Protein AF-A0A8I2YRA8-F1 (afdb_monomer_lite)

Secondary structure (DSSP, 8-state):
----HHHHHHHHHHHHHHT-S-HHHHHHHHH-HHHHHHHHHHHHHHHHHHHHHHHHHHHTT-S---HHHHHHSHHHHHHHHHHGGG-TTHHHHHHHHTT-TTT-TT-----TT--HHHHHHHHHHHHHHHHHHTT----------------------------------------

Foldseek 3Di:
DDQDPLNVLLVVLCVDQCPDPDPVSVVVCVVPVVVSSVVSVVVVVVVLVVLQVVVVQLVVVVPLQDVVNLCVDPVSVVSCVVCCVVPVCNVVVCVVPVQPCVRHVSDDPDDPPDPVVVVVVVVVVVVVVVVVVVPPPDDDDDDDDDDDDDDDDDDDDDDDDDDDDDDDDDDDDDD

Radius of gyration: 28.39 Å; chains: 1; bounding box: 48×70×78 Å

Organism: NCBI:txid495285

Sequence (175 aa):
MSASKDSYYQQITQHVFTNDRDPVVRQAYSVDHLSFVKTIEGRFAKLKTKYNTFNKELGYSGAGITIEQMLEDPNKRNLLEQLKPTFPWWEDLHGWWKDNPAFNQTFSTADPSQDHAAEAQELFAKSKLSMALENDDWVDGGGEEEEGEGEAGGGGRWSAAGGRISTTALTKGCS

pLDDT: mean 70.25, std 21.6, range [29.38, 96.5]

Structure (mmCIF, N/CA/C/O backbone):
data_AF-A0A8I2YRA8-F1
#
_entry.id   AF-A0A8I2YRA8-F1
#
loop_
_atom_site.group_PDB
_atom_site.id
_atom_site.type_symbol
_atom_site.label_atom_id
_atom_site.label_alt_id
_atom_site.label_comp_id
_atom_site.label_asym_id
_atom_site.label_entity_id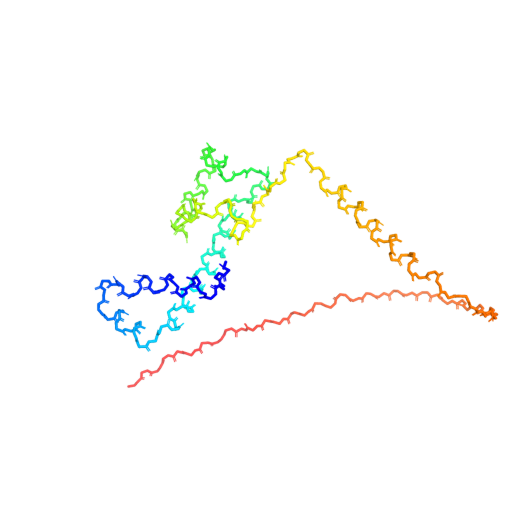
_atom_site.label_seq_id
_atom_site.pdbx_PDB_ins_code
_atom_site.Cartn_x
_atom_site.Cartn_y
_atom_site.Cartn_z
_atom_site.occupancy
_atom_site.B_iso_or_equiv
_atom_site.auth_seq_id
_atom_site.auth_comp_id
_atom_site.auth_asym_id
_atom_site.auth_atom_id
_atom_site.pdbx_PDB_model_num
ATOM 1 N N . MET A 1 1 ? 22.140 -3.978 8.995 1.00 39.00 1 MET A N 1
ATOM 2 C CA . MET A 1 1 ? 22.183 -3.301 7.682 1.00 39.00 1 MET A CA 1
ATOM 3 C C . MET A 1 1 ? 20.759 -2.901 7.336 1.00 39.00 1 MET A C 1
ATOM 5 O O . MET A 1 1 ? 19.958 -3.781 7.052 1.00 39.00 1 MET A O 1
ATOM 9 N N . SER A 1 2 ? 20.394 -1.626 7.471 1.00 46.16 2 SER A N 1
ATOM 10 C CA . SER A 1 2 ? 19.077 -1.155 7.035 1.00 46.16 2 SER A CA 1
ATOM 11 C C . SER A 1 2 ? 19.091 -1.051 5.513 1.00 46.16 2 SER A C 1
ATOM 13 O O . SER A 1 2 ? 19.794 -0.222 4.940 1.00 46.16 2 SER A O 1
ATOM 15 N N . ALA A 1 3 ? 18.344 -1.921 4.838 1.00 52.53 3 ALA A N 1
ATOM 16 C CA . ALA A 1 3 ? 18.003 -1.675 3.448 1.00 52.53 3 ALA A CA 1
ATOM 17 C C . ALA A 1 3 ? 17.210 -0.359 3.413 1.00 52.53 3 ALA A C 1
ATOM 19 O O . ALA A 1 3 ? 16.188 -0.236 4.090 1.00 52.53 3 ALA A O 1
ATOM 20 N N . SER A 1 4 ? 17.704 0.644 2.681 1.00 65.19 4 SER A N 1
ATOM 21 C CA . SER A 1 4 ? 16.920 1.848 2.379 1.00 65.19 4 SER A CA 1
ATOM 22 C C . SER A 1 4 ? 15.559 1.424 1.810 1.00 65.19 4 SER A C 1
ATOM 24 O O . SER A 1 4 ? 15.464 0.402 1.133 1.00 65.19 4 SER A O 1
ATOM 26 N N . LYS A 1 5 ? 14.494 2.190 2.052 1.00 59.53 5 LYS A N 1
ATOM 27 C CA . LYS A 1 5 ? 13.156 1.908 1.502 1.00 59.53 5 LYS A CA 1
ATOM 28 C C . LYS A 1 5 ? 13.185 1.731 -0.028 1.00 59.53 5 LYS A C 1
ATOM 30 O O . LYS A 1 5 ? 12.492 0.866 -0.561 1.00 59.53 5 LYS A O 1
ATOM 35 N N . ASP A 1 6 ? 14.075 2.460 -0.699 1.00 63.34 6 ASP A N 1
ATOM 36 C CA . ASP A 1 6 ? 14.327 2.349 -2.140 1.00 63.34 6 ASP A CA 1
ATOM 37 C C . ASP A 1 6 ? 14.893 0.976 -2.529 1.00 63.34 6 ASP A C 1
ATOM 39 O O . ASP A 1 6 ? 14.578 0.435 -3.587 1.00 63.34 6 ASP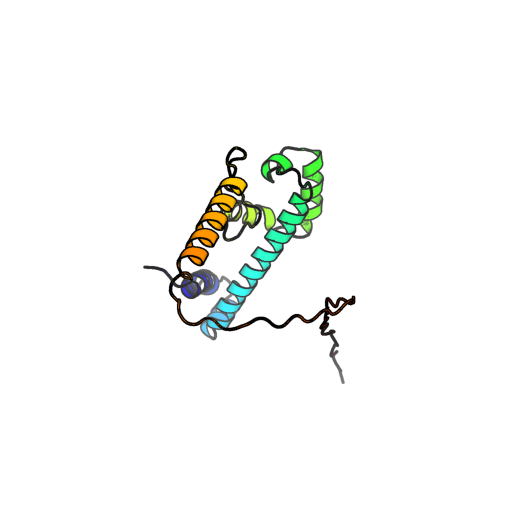 A O 1
ATOM 43 N N . SER A 1 7 ? 15.666 0.358 -1.635 1.00 79.12 7 SER A N 1
ATOM 44 C CA . SER A 1 7 ? 16.253 -0.966 -1.832 1.00 79.12 7 SER A CA 1
ATOM 45 C C . SER A 1 7 ? 15.202 -2.083 -1.823 1.00 79.12 7 SER A C 1
ATOM 47 O O . SER A 1 7 ? 15.366 -3.068 -2.540 1.00 79.12 7 SER A O 1
ATOM 49 N N . TYR A 1 8 ? 14.102 -1.954 -1.070 1.00 87.81 8 TYR A N 1
ATOM 50 C CA . TYR A 1 8 ? 13.057 -2.990 -1.024 1.00 87.81 8 TYR A CA 1
ATOM 51 C C . TYR A 1 8 ? 12.234 -3.044 -2.315 1.00 87.81 8 TYR A C 1
ATOM 53 O O . TYR A 1 8 ? 12.038 -4.118 -2.888 1.00 87.81 8 TYR A O 1
ATOM 61 N N . TYR A 1 9 ? 11.786 -1.888 -2.813 1.00 90.50 9 TYR A N 1
ATOM 62 C CA . TYR A 1 9 ? 11.034 -1.846 -4.067 1.00 90.50 9 TYR A CA 1
ATOM 63 C C . TYR A 1 9 ? 11.890 -2.274 -5.254 1.00 90.50 9 TYR A C 1
ATOM 65 O O . TYR A 1 9 ? 11.384 -2.964 -6.136 1.00 90.50 9 TYR A O 1
ATOM 73 N N . GLN A 1 10 ? 13.183 -1.946 -5.252 1.00 91.69 10 GLN A N 1
ATOM 74 C CA . GLN A 1 10 ? 14.132 -2.466 -6.236 1.00 91.69 10 GLN A CA 1
ATOM 75 C C . GLN A 1 10 ? 14.202 -3.996 -6.210 1.00 91.69 10 GLN A C 1
ATOM 77 O O . GLN A 1 10 ? 14.057 -4.618 -7.259 1.00 91.69 10 GLN A O 1
ATOM 82 N N . GLN A 1 11 ? 14.335 -4.610 -5.030 1.00 91.62 11 GLN A N 1
ATOM 83 C CA . GLN A 1 11 ? 14.407 -6.069 -4.894 1.00 91.62 11 GLN A CA 1
ATOM 84 C C . GLN A 1 11 ? 13.135 -6.773 -5.382 1.00 91.62 11 GLN A C 1
ATOM 86 O O . GLN A 1 11 ? 13.226 -7.735 -6.144 1.00 91.62 11 GLN A O 1
ATOM 91 N N . ILE A 1 12 ? 11.948 -6.282 -5.002 1.00 90.44 12 ILE A N 1
ATOM 92 C CA . ILE A 1 12 ? 10.681 -6.842 -5.504 1.00 90.44 12 ILE A CA 1
ATOM 93 C C . ILE A 1 12 ? 10.597 -6.693 -7.015 1.00 90.44 12 ILE A C 1
ATOM 95 O O . ILE A 1 12 ? 10.282 -7.655 -7.709 1.00 90.44 12 ILE A O 1
ATOM 99 N N . THR A 1 13 ? 10.868 -5.491 -7.521 1.00 93.75 13 THR A N 1
ATOM 100 C CA . THR A 1 13 ? 10.774 -5.194 -8.952 1.00 93.75 13 THR A CA 1
ATOM 101 C C . THR A 1 13 ? 11.698 -6.121 -9.737 1.00 93.75 13 THR A C 1
ATOM 103 O O . THR A 1 13 ? 11.265 -6.774 -10.682 1.00 93.75 13 THR A O 1
ATOM 106 N N . GLN A 1 14 ? 12.939 -6.281 -9.280 1.00 93.75 14 GLN A N 1
ATOM 107 C CA . GLN A 1 14 ? 13.882 -7.220 -9.866 1.00 93.75 14 GLN A CA 1
ATOM 108 C C . GLN A 1 14 ? 13.357 -8.652 -9.836 1.00 93.75 14 GLN A C 1
ATOM 110 O O . GLN A 1 14 ? 13.386 -9.322 -10.866 1.00 93.75 14 GLN A O 1
ATOM 115 N N . HIS A 1 15 ? 12.859 -9.124 -8.695 1.00 92.38 15 HIS A N 1
ATOM 116 C CA . HIS A 1 15 ? 12.372 -10.493 -8.573 1.00 92.38 15 HIS A CA 1
ATOM 117 C C . HIS A 1 15 ? 11.190 -10.779 -9.513 1.00 92.38 15 HIS A C 1
ATOM 119 O O . HIS A 1 15 ? 11.175 -11.817 -10.176 1.00 92.38 15 HIS A O 1
ATOM 125 N N . VAL A 1 16 ? 10.243 -9.840 -9.603 1.00 91.94 16 VAL A N 1
ATOM 126 C CA . VAL A 1 16 ? 9.027 -9.961 -10.419 1.00 91.94 16 VAL A CA 1
ATOM 127 C C . VAL A 1 16 ? 9.355 -9.913 -11.910 1.00 91.94 16 VAL A C 1
ATOM 129 O O . VAL A 1 16 ? 8.952 -10.806 -12.649 1.00 91.94 16 VAL A O 1
ATOM 132 N N . PHE A 1 17 ? 10.101 -8.901 -12.360 1.00 94.88 17 PHE A N 1
ATOM 133 C CA . PHE A 1 17 ? 10.233 -8.619 -13.792 1.00 94.88 17 PHE A CA 1
ATOM 134 C C . PHE A 1 17 ? 11.431 -9.296 -14.463 1.00 94.88 17 PHE A C 1
ATOM 136 O O . PHE A 1 17 ? 11.405 -9.499 -15.673 1.00 94.88 17 PHE A O 1
ATOM 143 N N . THR A 1 18 ? 12.456 -9.719 -13.712 1.00 93.06 18 THR A N 1
ATOM 144 C CA . THR A 1 18 ? 13.579 -10.488 -14.294 1.00 93.06 18 THR A CA 1
ATOM 145 C C . THR A 1 18 ? 13.122 -11.866 -14.771 1.00 93.06 18 THR A C 1
ATOM 147 O O . THR A 1 18 ? 13.599 -12.364 -15.788 1.00 93.06 18 THR A O 1
ATOM 150 N N . ASN A 1 19 ? 12.173 -12.470 -14.053 1.00 89.50 19 ASN A N 1
ATOM 151 C CA . ASN A 1 19 ? 11.671 -13.818 -14.319 1.00 89.50 19 ASN A CA 1
ATOM 152 C C . ASN A 1 19 ? 10.238 -13.812 -14.868 1.00 89.50 19 ASN A C 1
ATOM 154 O O . ASN A 1 19 ? 9.551 -14.832 -14.792 1.00 89.50 19 ASN A O 1
ATOM 158 N N . ASP A 1 20 ? 9.771 -12.673 -15.395 1.00 94.50 20 ASP A N 1
ATOM 159 C CA . ASP A 1 20 ? 8.429 -12.584 -15.968 1.00 94.50 20 ASP A CA 1
ATOM 160 C C . ASP A 1 20 ? 8.276 -13.609 -17.099 1.00 94.50 20 ASP A C 1
ATOM 162 O O . ASP A 1 20 ? 9.235 -13.918 -17.807 1.00 94.50 20 ASP A O 1
ATOM 166 N N . ARG A 1 21 ? 7.080 -14.166 -17.279 1.00 95.31 21 ARG A N 1
ATOM 167 C CA . ARG A 1 21 ? 6.819 -15.141 -18.345 1.00 95.31 21 ARG A CA 1
ATOM 168 C C . ARG A 1 21 ? 6.824 -14.470 -19.716 1.00 95.31 21 ARG A C 1
ATOM 170 O O . ARG A 1 21 ? 7.276 -15.085 -20.684 1.00 95.31 21 ARG A O 1
ATOM 177 N N . ASP A 1 22 ? 6.386 -13.217 -19.792 1.00 96.12 22 ASP A N 1
ATOM 178 C CA . ASP A 1 22 ? 6.324 -12.454 -21.031 1.00 96.12 22 ASP A CA 1
ATOM 179 C C . ASP A 1 22 ? 7.716 -11.900 -21.412 1.00 96.12 22 ASP A C 1
ATOM 181 O O . ASP A 1 22 ? 8.273 -11.058 -20.696 1.00 96.12 22 ASP A O 1
ATOM 185 N N . PRO A 1 23 ? 8.312 -12.340 -22.541 1.00 94.50 23 PRO A N 1
ATOM 186 C CA . PRO A 1 23 ? 9.600 -11.823 -22.998 1.00 94.50 23 PRO A CA 1
ATOM 187 C C . PRO A 1 23 ? 9.588 -10.316 -23.273 1.00 94.50 23 PRO A C 1
ATOM 189 O O . PRO A 1 23 ? 10.622 -9.673 -23.101 1.00 94.50 23 PRO A O 1
ATOM 192 N N . VAL A 1 24 ? 8.447 -9.742 -23.664 1.00 96.50 24 VAL A N 1
ATOM 193 C CA . VAL A 1 24 ? 8.324 -8.305 -23.941 1.00 96.50 24 VAL A CA 1
ATOM 194 C C . VAL A 1 24 ? 8.461 -7.504 -22.650 1.00 96.50 24 VAL A C 1
ATOM 196 O O . VAL A 1 24 ? 9.182 -6.508 -22.620 1.00 96.50 24 VAL A O 1
ATOM 199 N N . VAL A 1 25 ? 7.839 -7.969 -21.564 1.00 94.12 25 VAL A N 1
ATOM 200 C CA . VAL A 1 25 ? 7.935 -7.335 -20.242 1.00 94.12 25 VAL A CA 1
ATOM 201 C C . VAL A 1 25 ? 9.359 -7.430 -19.698 1.00 94.12 25 VAL A C 1
ATOM 203 O O . VAL A 1 25 ? 9.896 -6.423 -19.237 1.00 94.12 25 VAL A O 1
ATOM 206 N N . ARG A 1 26 ? 10.012 -8.596 -19.820 1.00 95.50 26 ARG A N 1
ATOM 207 C CA . ARG A 1 26 ? 11.425 -8.753 -19.427 1.00 95.50 26 ARG A CA 1
ATOM 208 C C . ARG A 1 26 ? 12.339 -7.799 -20.197 1.00 95.50 26 ARG A C 1
ATOM 210 O O . ARG A 1 26 ? 13.203 -7.155 -19.604 1.00 95.50 26 ARG A O 1
ATOM 217 N N . GLN A 1 27 ? 12.133 -7.685 -21.511 1.00 95.38 27 GLN A N 1
ATOM 218 C CA . GLN A 1 27 ? 12.909 -6.775 -22.350 1.00 95.38 27 GLN A CA 1
ATOM 219 C C . GLN A 1 27 ? 12.673 -5.316 -21.946 1.00 95.38 27 GLN A C 1
ATOM 221 O O . GLN A 1 27 ? 13.641 -4.579 -21.768 1.00 95.38 27 GLN A O 1
ATOM 226 N N . ALA A 1 28 ? 11.420 -4.901 -21.750 1.00 94.81 28 ALA A N 1
ATOM 227 C CA . ALA A 1 28 ? 11.087 -3.547 -21.312 1.00 94.81 28 ALA A CA 1
ATOM 228 C C . ALA A 1 28 ? 11.721 -3.211 -19.952 1.00 94.81 28 ALA A C 1
ATOM 230 O O . ALA A 1 28 ? 12.315 -2.143 -19.802 1.00 94.81 28 ALA A O 1
ATOM 231 N N . TYR A 1 29 ? 11.676 -4.149 -19.001 1.00 95.62 29 TYR A N 1
ATOM 232 C CA . TYR A 1 29 ? 12.339 -4.004 -17.708 1.00 95.62 29 TYR A CA 1
ATOM 233 C C . TYR A 1 29 ? 13.856 -3.835 -17.860 1.00 95.62 29 TYR A C 1
ATOM 235 O O . TYR A 1 29 ? 14.425 -2.933 -17.254 1.00 95.62 29 TYR A O 1
ATOM 243 N N . SER A 1 30 ? 14.505 -4.626 -18.727 1.00 92.62 30 SER A N 1
ATOM 244 C CA . SER A 1 30 ? 15.952 -4.517 -18.976 1.00 92.62 30 SER A CA 1
ATOM 245 C C . SER A 1 30 ? 16.380 -3.160 -19.558 1.00 92.62 30 SER A C 1
ATOM 247 O O . SER A 1 30 ? 17.509 -2.723 -19.343 1.00 92.62 30 SER A O 1
ATOM 249 N N . VAL A 1 31 ? 15.481 -2.477 -20.275 1.00 95.06 31 VAL A N 1
ATOM 250 C CA . VAL A 1 31 ? 15.743 -1.162 -20.878 1.00 95.06 31 VAL A CA 1
ATOM 251 C C . VAL A 1 31 ? 15.580 -0.043 -19.851 1.00 95.06 31 VAL A C 1
ATOM 253 O O . VAL A 1 31 ? 16.417 0.854 -19.792 1.00 95.06 31 VAL A O 1
ATOM 256 N N . ASP A 1 32 ? 14.537 -0.094 -19.021 1.00 92.94 32 ASP A N 1
ATOM 257 C CA . ASP A 1 32 ? 14.281 0.920 -17.997 1.00 92.94 32 ASP A CA 1
ATOM 258 C C . ASP A 1 32 ? 13.759 0.289 -16.705 1.00 92.94 32 ASP A C 1
ATOM 260 O O . ASP A 1 32 ? 12.565 0.080 -16.511 1.00 92.94 32 ASP A O 1
ATOM 264 N N . HIS A 1 33 ? 14.674 0.025 -15.776 1.00 91.56 33 HIS A N 1
ATOM 265 C CA . HIS A 1 33 ? 14.338 -0.615 -14.508 1.00 91.56 33 HIS A CA 1
ATOM 266 C C . HIS A 1 33 ? 13.635 0.363 -13.551 1.00 91.56 33 HIS A C 1
ATOM 268 O O . HIS A 1 33 ? 12.803 -0.034 -12.732 1.00 91.56 33 HIS A O 1
ATOM 274 N N . LEU A 1 34 ? 13.970 1.656 -13.626 1.00 91.88 34 LEU A N 1
ATOM 275 C CA . LEU A 1 34 ? 13.547 2.648 -12.636 1.00 91.88 34 LEU A CA 1
ATOM 276 C C . LEU A 1 34 ? 12.070 3.020 -12.784 1.00 91.88 34 LEU A C 1
ATOM 278 O O . LEU A 1 34 ? 11.408 3.269 -11.772 1.00 91.88 34 LEU A O 1
ATOM 282 N N . SER A 1 35 ? 11.523 3.037 -14.003 1.00 92.81 35 SER A N 1
ATOM 283 C CA . SER A 1 35 ? 10.081 3.250 -14.194 1.00 92.81 35 SER A CA 1
ATOM 284 C C . SER A 1 35 ? 9.241 2.129 -13.585 1.00 92.81 35 SER A C 1
ATOM 286 O O . SER A 1 35 ? 8.186 2.404 -13.005 1.00 92.81 35 SER A O 1
ATOM 288 N N . PHE A 1 36 ? 9.723 0.886 -13.622 1.00 93.94 36 PHE A N 1
ATOM 289 C CA . PHE A 1 36 ? 9.056 -0.245 -12.982 1.00 93.94 36 PHE A CA 1
ATOM 290 C C . PHE A 1 36 ? 9.094 -0.127 -11.456 1.00 93.94 36 PHE A C 1
ATOM 292 O O . PHE A 1 36 ? 8.053 -0.291 -10.819 1.00 93.94 36 PHE A O 1
ATOM 299 N N . VAL A 1 37 ? 10.235 0.262 -10.869 1.00 93.00 37 VAL A N 1
ATOM 300 C CA . VAL A 1 37 ? 10.341 0.510 -9.416 1.00 93.00 37 VAL A CA 1
ATOM 301 C C . VAL A 1 37 ? 9.330 1.569 -8.970 1.00 93.00 37 VAL A C 1
ATOM 303 O O . VAL A 1 37 ? 8.544 1.326 -8.053 1.00 93.00 37 VAL A O 1
ATOM 306 N N . LYS A 1 38 ? 9.274 2.710 -9.670 1.00 92.88 38 LYS A N 1
ATOM 307 C CA . LYS A 1 38 ? 8.305 3.787 -9.391 1.00 92.88 38 LYS A CA 1
ATOM 308 C C . LYS A 1 38 ? 6.857 3.323 -9.553 1.00 92.88 38 LYS A C 1
ATOM 310 O O . LYS A 1 38 ? 5.982 3.710 -8.779 1.00 92.88 38 LYS A O 1
ATOM 315 N N . THR A 1 39 ? 6.592 2.482 -10.551 1.00 93.06 39 THR A N 1
ATOM 316 C CA . THR A 1 39 ? 5.258 1.922 -10.798 1.00 93.06 39 THR A CA 1
ATOM 317 C C . THR A 1 39 ? 4.823 1.003 -9.657 1.00 93.06 39 THR A C 1
ATOM 319 O O . THR A 1 39 ? 3.688 1.111 -9.184 1.00 93.06 39 THR A O 1
ATOM 322 N N . ILE A 1 40 ? 5.717 0.135 -9.175 1.00 92.19 40 ILE A N 1
ATOM 323 C CA . ILE A 1 40 ? 5.463 -0.743 -8.028 1.00 92.19 40 ILE A CA 1
ATOM 324 C C . ILE A 1 40 ? 5.223 0.080 -6.765 1.00 92.19 40 ILE A C 1
ATOM 326 O O . ILE A 1 40 ? 4.214 -0.136 -6.095 1.00 92.19 40 ILE A O 1
ATOM 330 N N . GLU A 1 41 ? 6.073 1.064 -6.475 1.00 92.31 41 GLU A N 1
ATOM 331 C CA . GLU A 1 41 ? 5.895 1.950 -5.323 1.00 92.31 41 GLU A CA 1
ATOM 332 C C . GLU A 1 41 ? 4.529 2.656 -5.360 1.00 92.31 41 GLU A C 1
ATOM 334 O O . GLU A 1 41 ? 3.754 2.592 -4.400 1.00 92.31 41 GLU A O 1
ATOM 339 N N . GLY A 1 42 ? 4.179 3.261 -6.500 1.00 93.12 42 GLY A N 1
ATOM 340 C CA . GLY A 1 42 ? 2.888 3.918 -6.687 1.00 93.12 42 GLY A CA 1
ATOM 341 C C . GLY A 1 42 ? 1.703 2.956 -6.549 1.00 93.12 42 GLY A C 1
ATOM 342 O O . GLY A 1 42 ? 0.654 3.330 -6.017 1.00 93.12 42 GLY A O 1
ATOM 343 N N . ARG A 1 43 ? 1.853 1.699 -6.983 1.00 92.88 43 ARG A N 1
ATOM 344 C CA . ARG A 1 43 ? 0.832 0.659 -6.803 1.00 92.88 43 ARG A CA 1
ATOM 345 C C . ARG A 1 43 ? 0.665 0.287 -5.331 1.00 92.88 43 ARG A C 1
ATOM 347 O O . ARG A 1 43 ? -0.473 0.227 -4.872 1.00 92.88 43 ARG A O 1
ATOM 354 N N . PHE A 1 44 ? 1.754 0.096 -4.587 1.00 91.69 44 PHE A N 1
ATOM 355 C CA . PHE A 1 44 ? 1.706 -0.178 -3.147 1.00 91.69 44 PHE A CA 1
ATOM 356 C C . PHE A 1 44 ? 1.035 0.958 -2.372 1.00 91.69 44 PHE A C 1
ATOM 358 O O . PHE A 1 44 ? 0.163 0.696 -1.545 1.00 91.69 44 PHE A O 1
ATOM 365 N N . ALA A 1 45 ? 1.364 2.214 -2.684 1.00 92.00 45 ALA A N 1
ATOM 366 C CA . ALA A 1 45 ? 0.711 3.372 -2.077 1.00 92.00 45 ALA A CA 1
ATOM 367 C C . ALA A 1 45 ? -0.809 3.366 -2.326 1.00 92.00 45 ALA A C 1
ATOM 369 O O . ALA A 1 45 ? -1.591 3.507 -1.387 1.00 92.00 45 ALA A O 1
ATOM 370 N N . LYS A 1 46 ? -1.240 3.112 -3.570 1.00 93.94 46 LYS A N 1
ATOM 371 C CA . LYS A 1 46 ? -2.668 3.004 -3.922 1.00 93.94 46 LYS A CA 1
ATOM 372 C C . LYS A 1 46 ? -3.365 1.852 -3.197 1.00 93.94 46 LYS A C 1
ATOM 374 O O . LYS A 1 46 ? -4.486 2.031 -2.726 1.00 93.94 46 LYS A O 1
ATOM 379 N N . LEU A 1 47 ? -2.723 0.685 -3.107 1.00 93.81 47 LEU A N 1
ATOM 380 C CA . LEU A 1 47 ? -3.262 -0.469 -2.382 1.00 93.81 47 LEU A CA 1
ATOM 381 C C . LEU A 1 47 ? -3.416 -0.159 -0.894 1.00 93.81 47 LEU A C 1
ATOM 383 O O . LEU A 1 47 ? -4.474 -0.426 -0.335 1.00 93.81 47 LEU A O 1
ATOM 387 N N . LYS A 1 48 ? -2.416 0.481 -0.277 1.00 92.31 48 LYS A N 1
ATOM 388 C CA . LYS A 1 48 ? -2.483 0.933 1.117 1.00 92.31 48 LYS A CA 1
ATOM 389 C C . LYS A 1 48 ? -3.657 1.883 1.344 1.00 92.31 48 LYS A C 1
ATOM 391 O O . LYS A 1 48 ? -4.405 1.700 2.301 1.00 92.31 48 LYS A O 1
ATOM 396 N N . THR A 1 49 ? -3.850 2.872 0.471 1.00 92.56 49 THR A N 1
ATOM 397 C CA . THR A 1 49 ? -4.994 3.789 0.570 1.00 92.56 49 THR A CA 1
ATOM 398 C C . THR A 1 49 ? -6.318 3.041 0.452 1.00 92.56 49 THR A C 1
ATOM 400 O O . THR A 1 49 ? -7.162 3.194 1.328 1.00 92.56 49 THR A O 1
ATOM 403 N N . LYS A 1 50 ? -6.487 2.191 -0.571 1.00 92.81 50 LYS A N 1
ATOM 404 C CA . LYS A 1 50 ? -7.718 1.405 -0.760 1.00 92.81 50 LYS A CA 1
ATOM 405 C C . LYS A 1 50 ? -8.020 0.501 0.428 1.00 92.81 50 LYS A C 1
ATOM 407 O O . LYS A 1 50 ? -9.155 0.473 0.880 1.00 92.81 50 LYS A O 1
ATOM 412 N N . TYR A 1 51 ? -7.007 -0.180 0.953 1.00 91.88 51 TYR A N 1
ATOM 413 C CA . TYR A 1 51 ? -7.133 -1.021 2.137 1.00 91.88 51 TYR A CA 1
ATOM 414 C C . TYR A 1 51 ? -7.622 -0.228 3.354 1.00 91.88 51 TYR A C 1
ATOM 416 O O . TYR A 1 51 ? -8.580 -0.632 4.001 1.00 91.88 51 TYR A O 1
ATOM 424 N N . ASN A 1 52 ? -7.031 0.938 3.634 1.00 88.56 52 ASN A N 1
ATOM 425 C CA . ASN A 1 52 ? -7.469 1.762 4.763 1.00 88.56 52 ASN A CA 1
ATOM 426 C C . ASN A 1 52 ? -8.870 2.354 4.550 1.00 88.56 52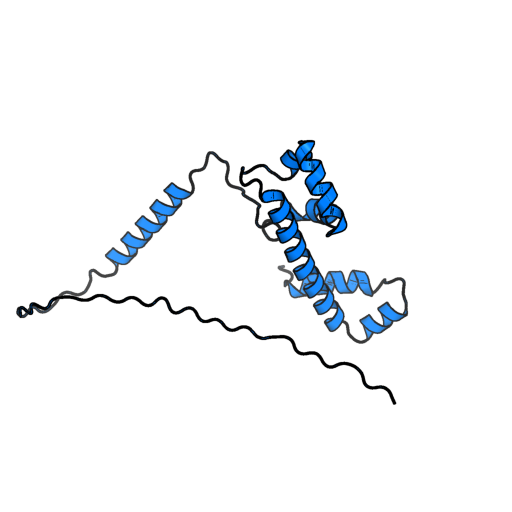 ASN A C 1
ATOM 428 O O . ASN A 1 52 ? -9.624 2.458 5.510 1.00 88.56 52 ASN A O 1
ATOM 432 N N . THR A 1 53 ? -9.240 2.727 3.322 1.00 89.56 53 THR A N 1
ATOM 433 C CA . THR A 1 53 ? -10.615 3.150 3.008 1.00 89.56 53 THR A CA 1
ATOM 434 C C . THR A 1 53 ? -11.603 2.014 3.248 1.00 89.56 53 THR A C 1
ATOM 436 O O . THR A 1 53 ? -12.589 2.217 3.943 1.00 89.56 53 THR A O 1
ATOM 439 N N . PHE A 1 54 ? -11.295 0.813 2.761 1.00 88.56 54 PHE A N 1
ATOM 440 C CA . PHE A 1 54 ? -12.122 -0.374 2.959 1.00 88.56 54 PHE A CA 1
ATOM 441 C C . PHE A 1 54 ? -12.273 -0.723 4.447 1.00 88.56 54 PHE A C 1
ATOM 443 O O . PHE A 1 54 ? -13.377 -0.969 4.919 1.00 88.56 54 PHE A O 1
ATOM 450 N N . ASN A 1 55 ? -11.182 -0.668 5.220 1.00 84.81 55 ASN A N 1
ATOM 451 C CA . ASN A 1 55 ? -11.223 -0.893 6.667 1.00 84.81 55 ASN A CA 1
ATOM 452 C C . ASN A 1 55 ? -12.028 0.177 7.407 1.00 84.81 55 ASN A C 1
ATOM 454 O O . ASN A 1 55 ? -12.673 -0.138 8.400 1.00 84.81 55 ASN A O 1
ATOM 458 N N . LYS A 1 56 ? -12.006 1.433 6.945 1.00 83.12 56 LYS A N 1
ATOM 459 C CA . LYS A 1 56 ? -12.869 2.488 7.492 1.00 83.12 56 LYS A CA 1
ATOM 460 C C . LYS A 1 56 ? -14.332 2.211 7.176 1.00 83.12 56 LYS A C 1
ATOM 462 O O . LYS A 1 56 ? -15.145 2.306 8.082 1.00 83.12 56 LYS A O 1
ATOM 467 N N . GLU A 1 57 ? -14.643 1.835 5.935 1.00 82.69 57 GLU A N 1
ATOM 468 C CA . GLU A 1 57 ? -15.987 1.439 5.490 1.00 82.69 57 GLU A CA 1
ATOM 469 C C . GLU A 1 57 ? -16.547 0.275 6.318 1.00 82.69 57 GLU A C 1
ATOM 471 O O . GLU A 1 57 ? -17.687 0.343 6.770 1.00 82.69 57 GLU A O 1
ATOM 476 N N . LEU A 1 58 ? -15.716 -0.727 6.622 1.00 79.31 58 LEU A N 1
ATOM 477 C CA . LEU A 1 58 ? -16.048 -1.774 7.590 1.00 79.31 58 LEU A CA 1
ATOM 478 C C . LEU A 1 58 ? -16.198 -1.222 9.018 1.00 79.31 58 LEU A C 1
ATOM 480 O O . LEU A 1 58 ? -17.190 -1.485 9.688 1.00 79.31 58 LEU A O 1
ATOM 484 N N . GLY A 1 59 ? -15.234 -0.433 9.488 1.00 71.25 59 GLY A N 1
ATOM 485 C CA . GLY A 1 59 ? -15.149 0.070 10.861 1.00 71.25 59 GLY A CA 1
ATOM 486 C C . GLY A 1 59 ? -16.117 1.204 11.226 1.00 71.25 59 GLY A C 1
ATOM 487 O O . GLY A 1 59 ? -16.120 1.632 12.383 1.00 71.25 59 GLY A O 1
ATOM 488 N N . TYR A 1 60 ? -16.971 1.679 10.307 1.00 53.88 60 TYR A N 1
ATOM 489 C CA . TYR A 1 60 ? -18.012 2.686 10.591 1.00 53.88 60 TYR A CA 1
ATOM 490 C C . TYR A 1 60 ? -18.988 2.275 11.705 1.00 53.88 60 TYR A C 1
ATOM 492 O O . TYR A 1 60 ? -19.783 3.105 12.143 1.00 53.88 60 TYR A O 1
ATOM 500 N N . SER A 1 61 ? -18.921 1.045 12.228 1.00 53.31 61 SER A N 1
ATOM 501 C CA . SER A 1 61 ? -19.686 0.670 13.414 1.00 53.31 61 SER A CA 1
ATOM 502 C C . SER A 1 61 ? -19.252 1.389 14.696 1.00 53.31 61 SER A C 1
ATOM 504 O O . SER A 1 61 ? -19.959 1.244 15.685 1.00 53.31 61 SER A O 1
ATOM 506 N N . GLY A 1 62 ? -18.123 2.121 14.729 1.00 51.12 62 GLY A N 1
ATOM 507 C CA . GLY A 1 62 ? -17.717 3.011 15.840 1.00 51.12 62 GLY A CA 1
ATOM 508 C C . GLY A 1 62 ? -17.539 2.349 17.218 1.00 51.12 62 GLY A C 1
ATOM 509 O O . GLY A 1 62 ? -17.140 2.998 18.176 1.00 51.12 62 GLY A O 1
ATOM 510 N N . ALA A 1 63 ? -17.819 1.053 17.321 1.00 57.22 63 ALA A N 1
ATOM 511 C CA . ALA A 1 63 ? -17.989 0.320 18.566 1.00 57.22 63 ALA A CA 1
ATOM 512 C C . ALA A 1 63 ? -16.690 -0.323 19.075 1.00 57.22 63 ALA A C 1
ATOM 514 O O . ALA A 1 63 ? -16.741 -1.156 19.972 1.00 57.22 63 ALA A O 1
ATOM 515 N N . GLY A 1 64 ? -15.536 -0.004 18.474 1.00 58.41 64 GLY A N 1
ATOM 516 C CA . GLY A 1 64 ? -14.265 -0.658 18.811 1.00 58.41 64 GLY A CA 1
ATOM 517 C C . GLY A 1 64 ? -14.249 -2.167 18.524 1.00 58.41 64 GLY A C 1
ATOM 518 O O . GLY A 1 64 ? -13.390 -2.876 19.033 1.00 58.41 64 GLY A O 1
ATOM 519 N N . ILE A 1 65 ? -15.202 -2.661 17.727 1.00 62.91 65 ILE A N 1
ATOM 520 C CA . ILE A 1 65 ? -15.304 -4.069 17.339 1.00 62.91 65 ILE A CA 1
ATOM 521 C C . ILE A 1 65 ? -14.241 -4.340 16.275 1.00 62.91 65 ILE A C 1
ATOM 523 O O . ILE A 1 65 ? -14.155 -3.609 15.284 1.00 62.91 65 ILE A O 1
ATOM 527 N N . THR A 1 66 ? -13.426 -5.375 16.479 1.00 69.62 66 THR A N 1
ATOM 528 C CA . THR A 1 66 ? -12.394 -5.750 15.507 1.00 69.62 66 THR A CA 1
ATOM 529 C C . THR A 1 66 ? -13.031 -6.309 14.239 1.00 69.62 66 THR A C 1
ATOM 531 O O . THR A 1 66 ? -14.145 -6.835 14.257 1.00 69.62 66 THR A O 1
ATOM 534 N N . ILE A 1 67 ? -12.324 -6.217 13.112 1.00 70.62 67 ILE A N 1
ATOM 535 C CA . ILE A 1 67 ? -12.810 -6.756 11.836 1.00 70.62 67 ILE A CA 1
ATOM 536 C C . ILE A 1 67 ? -13.117 -8.254 11.973 1.00 70.62 67 ILE A C 1
ATOM 538 O O . ILE A 1 67 ? -14.132 -8.715 11.467 1.00 70.62 67 ILE A O 1
ATOM 542 N N . GLU A 1 68 ? -12.313 -9.008 12.722 1.00 75.25 68 GLU A N 1
ATOM 543 C CA . GLU A 1 68 ? -12.551 -10.425 12.999 1.00 75.25 68 GLU A CA 1
ATOM 544 C C . GLU A 1 68 ? -13.874 -10.666 13.734 1.00 75.25 68 GLU A C 1
ATOM 546 O O . GLU A 1 68 ? -14.677 -11.487 13.296 1.00 75.25 68 GLU A O 1
ATOM 551 N N . GLN A 1 69 ? -14.160 -9.888 14.781 1.00 72.50 69 GLN A N 1
ATOM 552 C CA . GLN A 1 69 ? -15.445 -9.948 15.485 1.00 72.50 69 GLN A CA 1
ATOM 553 C C . GLN A 1 69 ? -16.614 -9.549 14.569 1.00 72.50 69 GLN A C 1
ATOM 555 O O . GLN A 1 69 ? -17.731 -10.043 14.719 1.00 72.50 69 GLN A O 1
ATOM 560 N N . MET A 1 70 ? -16.378 -8.674 13.583 1.00 72.69 70 MET A N 1
ATOM 561 C CA . MET A 1 70 ? -17.378 -8.376 12.556 1.00 72.69 70 MET A CA 1
ATOM 562 C C . MET A 1 70 ? -17.602 -9.548 11.595 1.00 72.69 70 MET A C 1
ATOM 564 O O . MET A 1 70 ? -18.732 -9.768 11.171 1.00 72.69 70 MET A O 1
ATOM 568 N N . LEU A 1 71 ? -16.565 -10.319 11.264 1.00 71.81 71 LEU A N 1
ATOM 569 C CA . LEU A 1 71 ? -16.688 -11.514 10.423 1.00 71.81 71 LEU A CA 1
ATOM 570 C C . LEU A 1 71 ? -17.396 -12.670 11.132 1.00 71.81 71 LEU A C 1
ATOM 572 O O . LEU A 1 71 ? -17.881 -13.586 10.468 1.00 71.81 71 LEU A O 1
ATOM 576 N N . GLU A 1 72 ? -17.472 -12.661 12.456 1.00 77.50 72 GLU A N 1
ATOM 577 C CA . GLU A 1 72 ? -18.229 -13.646 13.232 1.00 77.50 72 GLU A CA 1
ATOM 578 C C . GLU A 1 72 ? -19.736 -13.340 13.247 1.00 77.50 72 GLU A C 1
ATOM 580 O O . GLU A 1 72 ? -20.547 -14.265 13.314 1.00 77.50 72 GLU A O 1
ATOM 585 N N . ASP A 1 73 ? -20.121 -12.068 13.098 1.00 76.12 73 ASP A N 1
ATOM 586 C CA . ASP A 1 73 ? -21.513 -11.613 13.091 1.00 76.12 73 ASP A CA 1
ATOM 587 C C . ASP A 1 73 ? -22.167 -11.794 11.699 1.00 76.12 73 ASP A C 1
ATOM 589 O O . ASP A 1 73 ? -21.762 -11.144 10.724 1.00 76.12 73 ASP A O 1
ATOM 593 N N . PRO A 1 74 ? -23.222 -12.625 11.573 1.00 73.44 74 PRO A N 1
ATOM 594 C CA . PRO A 1 74 ? -23.919 -12.854 10.308 1.00 73.44 74 PRO A CA 1
ATOM 595 C C . PRO A 1 74 ? -24.456 -11.577 9.645 1.00 73.44 74 PRO A C 1
ATOM 597 O O . PRO A 1 74 ? -24.482 -11.494 8.419 1.00 73.44 74 PRO A O 1
ATOM 600 N N . ASN A 1 75 ? -24.849 -10.564 10.427 1.00 68.50 75 ASN A N 1
ATOM 601 C CA . ASN A 1 75 ? -25.380 -9.309 9.886 1.00 68.50 75 ASN A CA 1
ATOM 602 C C . ASN A 1 75 ? -24.281 -8.436 9.266 1.00 68.50 75 ASN A C 1
ATOM 604 O O . ASN A 1 75 ? -24.537 -7.692 8.319 1.00 68.50 75 ASN A O 1
ATOM 608 N N . LYS A 1 76 ? -23.048 -8.539 9.774 1.00 69.19 76 LYS A N 1
ATOM 609 C CA . LYS A 1 76 ? -21.891 -7.768 9.299 1.00 69.19 76 LYS A CA 1
ATOM 610 C C . LYS A 1 76 ? -21.148 -8.465 8.156 1.00 69.19 76 LYS A C 1
ATOM 612 O O . LYS A 1 76 ? -20.556 -7.781 7.323 1.00 69.19 76 LYS A O 1
ATOM 617 N N . ARG A 1 77 ? -21.268 -9.793 8.025 1.00 73.62 77 ARG A N 1
ATOM 618 C CA . ARG A 1 77 ? -20.814 -10.531 6.827 1.00 73.62 77 ARG A CA 1
ATOM 619 C C . ARG A 1 77 ? -21.430 -10.006 5.531 1.00 73.62 77 ARG A C 1
ATOM 621 O O . ARG A 1 77 ? -20.719 -9.891 4.540 1.00 73.62 77 ARG A O 1
ATOM 628 N N . ASN A 1 78 ? -22.705 -9.614 5.553 1.00 79.25 78 ASN A N 1
ATOM 629 C CA . ASN A 1 78 ? -23.382 -9.031 4.389 1.00 79.25 78 ASN A CA 1
ATOM 630 C C . ASN A 1 78 ? -22.688 -7.740 3.904 1.00 79.25 78 ASN A C 1
ATOM 632 O O . ASN A 1 78 ? -22.545 -7.523 2.705 1.00 79.25 78 ASN A O 1
ATOM 636 N N . LEU A 1 79 ? -22.178 -6.907 4.822 1.00 80.44 79 LEU A N 1
ATOM 637 C CA . LEU A 1 79 ? -21.430 -5.702 4.452 1.00 80.44 79 LEU A CA 1
ATOM 638 C C . LEU A 1 79 ? -20.096 -6.049 3.775 1.00 80.44 79 LEU A C 1
ATOM 640 O O . LEU A 1 79 ? -19.746 -5.436 2.767 1.00 80.44 79 LEU A O 1
ATOM 644 N N . LEU A 1 80 ? -19.371 -7.055 4.282 1.00 81.69 80 LEU A N 1
ATOM 645 C CA . LEU A 1 80 ? -18.152 -7.526 3.620 1.00 81.69 80 LEU A CA 1
ATOM 646 C C . LEU A 1 80 ? -18.460 -8.044 2.208 1.00 81.69 80 LEU A C 1
ATOM 648 O O . LEU A 1 80 ? -17.764 -7.677 1.265 1.00 81.69 80 LEU A O 1
ATOM 652 N N . GLU A 1 81 ? -19.494 -8.871 2.049 1.00 84.00 81 GLU A N 1
ATOM 653 C CA . GLU A 1 81 ? -19.891 -9.417 0.745 1.00 84.00 81 GLU A CA 1
ATOM 654 C C . GLU A 1 81 ? -20.278 -8.320 -0.257 1.00 84.00 81 GLU A C 1
ATOM 656 O O . GLU A 1 81 ? -19.955 -8.432 -1.439 1.00 84.00 81 GLU A O 1
ATOM 661 N N . GLN A 1 82 ? -20.889 -7.226 0.208 1.00 85.62 82 GLN A N 1
ATOM 662 C CA . GLN A 1 82 ? -21.204 -6.058 -0.620 1.00 85.62 82 GLN A CA 1
ATOM 663 C C . GLN A 1 82 ? -19.966 -5.248 -1.020 1.00 85.62 82 GLN A C 1
ATOM 665 O O . GLN A 1 82 ? -19.905 -4.733 -2.137 1.00 85.62 82 GLN A O 1
ATOM 670 N N . LEU A 1 83 ? -18.977 -5.128 -0.131 1.00 85.12 83 LEU A N 1
ATOM 671 C CA . LEU A 1 83 ? -17.764 -4.348 -0.387 1.00 85.12 83 LEU A CA 1
ATOM 672 C C . LEU A 1 83 ? -16.713 -5.134 -1.188 1.00 85.12 83 LEU A C 1
ATOM 674 O O . LEU A 1 83 ? -15.974 -4.541 -1.978 1.00 85.12 83 LEU A O 1
ATOM 678 N N . LYS A 1 84 ? -16.657 -6.465 -1.047 1.00 86.62 84 LYS A N 1
ATOM 679 C CA . LYS A 1 84 ? -15.663 -7.347 -1.688 1.00 86.62 84 LYS A CA 1
ATOM 680 C C . LYS A 1 84 ? -15.526 -7.153 -3.212 1.00 86.62 84 LYS A C 1
ATOM 682 O O . LYS A 1 84 ? -14.386 -7.100 -3.677 1.00 86.62 84 LYS A O 1
ATOM 687 N N . PRO A 1 85 ? -16.602 -6.962 -4.007 1.00 90.00 85 PRO A N 1
ATOM 688 C CA . PRO A 1 85 ? -16.488 -6.654 -5.436 1.00 90.00 85 PRO A CA 1
ATOM 689 C C . PRO A 1 85 ? -15.684 -5.381 -5.745 1.00 90.00 85 PRO A C 1
ATOM 691 O O . PRO A 1 85 ? -15.009 -5.311 -6.771 1.00 90.00 85 PRO A O 1
ATOM 694 N N . THR A 1 86 ? -15.715 -4.383 -4.858 1.00 90.38 86 THR A N 1
ATOM 695 C CA . THR A 1 86 ? -15.000 -3.106 -5.025 1.00 90.38 86 THR A CA 1
ATOM 696 C C . THR A 1 86 ? -13.495 -3.259 -4.797 1.00 90.38 86 THR A C 1
ATOM 698 O O . THR A 1 86 ? -12.686 -2.547 -5.407 1.00 90.38 86 THR A O 1
ATOM 701 N N . PHE A 1 87 ? -13.094 -4.201 -3.938 1.00 91.38 87 PHE A N 1
ATOM 702 C CA . PHE A 1 87 ? -11.690 -4.473 -3.645 1.00 91.38 87 PHE A CA 1
ATOM 703 C C . PHE A 1 87 ? -11.421 -5.969 -3.392 1.00 91.38 87 PHE A C 1
ATOM 705 O O . PHE A 1 87 ? -11.244 -6.386 -2.248 1.00 91.38 87 PHE A O 1
ATOM 712 N N . PRO A 1 88 ? -11.312 -6.784 -4.460 1.00 91.56 88 PRO A N 1
ATOM 713 C CA . PRO A 1 88 ? -11.195 -8.241 -4.339 1.00 91.56 88 PRO A CA 1
ATOM 714 C C . PRO A 1 88 ? -9.937 -8.727 -3.611 1.00 91.56 88 PRO A C 1
ATOM 716 O O . PRO A 1 88 ? -9.940 -9.806 -3.035 1.00 91.56 88 PRO A O 1
ATOM 719 N N . TRP A 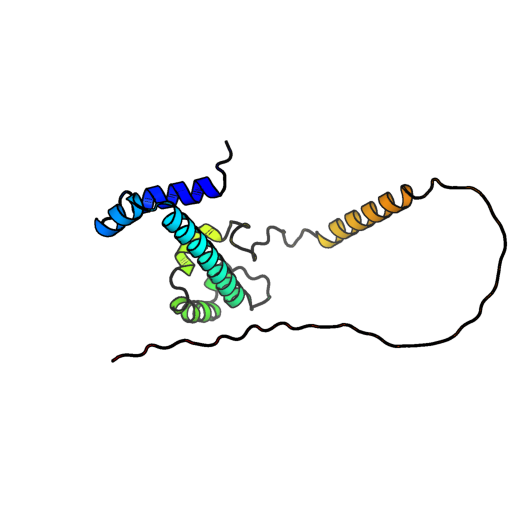1 89 ? -8.865 -7.928 -3.618 1.00 90.75 89 TRP A N 1
ATOM 720 C CA . TRP A 1 89 ? -7.590 -8.252 -2.965 1.00 90.75 89 TRP A CA 1
ATOM 721 C C . TRP A 1 89 ? -7.576 -7.959 -1.463 1.00 90.75 89 TRP A C 1
ATOM 723 O O . TRP A 1 89 ? -6.523 -8.063 -0.837 1.00 90.75 89 TRP A O 1
ATOM 733 N N . TRP A 1 90 ? -8.701 -7.523 -0.887 1.00 91.19 90 TRP A N 1
ATOM 734 C CA . TRP A 1 90 ? -8.746 -7.148 0.519 1.00 91.19 90 TRP A CA 1
ATOM 735 C C . TRP A 1 90 ? -8.361 -8.309 1.441 1.00 91.19 90 TRP A C 1
ATOM 737 O O . TRP A 1 90 ? -7.525 -8.096 2.306 1.00 91.19 90 TRP A O 1
ATOM 747 N N . GLU A 1 91 ? -8.899 -9.518 1.239 1.00 88.75 91 GLU A N 1
ATOM 748 C CA . GLU A 1 91 ? -8.627 -10.677 2.114 1.00 88.75 91 GLU A CA 1
ATOM 749 C C . GLU A 1 91 ? -7.138 -11.045 2.124 1.00 88.75 91 GLU A C 1
ATOM 751 O O . GLU A 1 91 ? -6.536 -11.168 3.193 1.00 88.75 91 GLU A O 1
ATOM 756 N N . ASP A 1 92 ? -6.529 -11.127 0.937 1.00 91.25 92 ASP A N 1
ATOM 757 C CA . ASP A 1 92 ? -5.101 -11.413 0.786 1.00 91.25 92 ASP A CA 1
ATOM 758 C C . ASP A 1 92 ? -4.247 -10.352 1.485 1.00 91.25 92 ASP A C 1
ATOM 760 O O . ASP A 1 92 ? -3.296 -10.674 2.191 1.00 91.25 92 ASP A O 1
ATOM 764 N N . LEU A 1 93 ? -4.585 -9.070 1.320 1.00 91.25 93 LEU A N 1
ATOM 765 C CA . LEU A 1 93 ? -3.831 -7.979 1.937 1.00 91.25 93 LEU A CA 1
ATOM 766 C C . LEU A 1 93 ? -4.066 -7.897 3.443 1.00 91.25 93 LEU A C 1
ATOM 768 O O . LEU A 1 93 ? -3.125 -7.643 4.190 1.00 91.25 93 LEU A O 1
ATOM 772 N N . HIS A 1 94 ? -5.293 -8.130 3.903 1.00 89.06 94 HIS A N 1
ATOM 773 C CA . HIS A 1 94 ? -5.654 -8.079 5.312 1.00 89.06 94 HIS A CA 1
ATOM 774 C C . HIS A 1 94 ? -4.864 -9.114 6.114 1.00 89.06 94 HIS A C 1
ATOM 776 O O . HIS A 1 94 ? -4.294 -8.763 7.144 1.00 89.06 94 HIS A O 1
ATOM 782 N N . GLY A 1 95 ? -4.711 -10.337 5.593 1.00 88.31 95 GLY A N 1
ATOM 783 C CA . GLY A 1 95 ? -3.896 -11.373 6.234 1.00 88.31 95 GLY A CA 1
ATOM 784 C C . GLY A 1 95 ? -2.436 -10.964 6.475 1.00 88.31 95 GLY A C 1
ATOM 785 O O . GLY A 1 95 ? -1.832 -11.409 7.445 1.00 88.31 95 GLY A O 1
ATOM 786 N N . TRP A 1 96 ? -1.878 -10.089 5.634 1.00 87.38 96 TRP A N 1
ATOM 787 C CA . TRP A 1 96 ? -0.487 -9.633 5.740 1.00 87.38 96 TRP A CA 1
ATOM 788 C C . TRP A 1 96 ? -0.349 -8.298 6.477 1.00 87.38 96 TRP A C 1
ATOM 790 O O . TRP A 1 96 ? 0.704 -8.006 7.043 1.00 87.38 96 TRP A O 1
ATOM 800 N N . TRP A 1 97 ? -1.367 -7.438 6.409 1.00 90.62 97 TRP A N 1
ATOM 801 C CA . TRP A 1 97 ? -1.276 -6.042 6.844 1.00 90.62 97 TRP A CA 1
ATOM 802 C C . TRP A 1 97 ? -1.984 -5.752 8.163 1.00 90.62 97 TRP A C 1
ATOM 804 O O . TRP A 1 97 ? -1.705 -4.707 8.749 1.00 90.62 97 TRP A O 1
ATOM 814 N N . LYS A 1 98 ? -2.884 -6.622 8.637 1.00 85.81 98 LYS A N 1
ATOM 815 C CA . LYS A 1 98 ? -3.732 -6.329 9.804 1.00 85.81 98 LYS A CA 1
ATOM 816 C C . LYS A 1 98 ? -2.952 -5.999 11.079 1.00 85.81 98 LYS A C 1
ATOM 818 O O . LYS A 1 98 ? -3.317 -5.039 11.753 1.00 85.81 98 LYS A O 1
ATOM 823 N N . ASP A 1 99 ? -1.846 -6.697 11.328 1.00 81.94 99 ASP A N 1
ATOM 824 C CA . ASP A 1 99 ? -1.021 -6.536 12.534 1.00 81.94 99 ASP A CA 1
ATOM 825 C C . ASP A 1 99 ? 0.131 -5.536 12.339 1.00 81.94 99 ASP A C 1
ATOM 827 O O . ASP A 1 99 ? 0.958 -5.334 13.227 1.00 81.94 99 ASP A O 1
ATOM 831 N N . ASN A 1 100 ? 0.227 -4.912 11.159 1.00 84.56 100 ASN A N 1
ATOM 832 C CA . ASN A 1 100 ? 1.305 -3.987 10.846 1.00 84.56 100 ASN A CA 1
ATOM 833 C C . ASN A 1 100 ? 0.822 -2.527 10.937 1.00 84.56 100 ASN A C 1
ATOM 835 O O . ASN A 1 100 ? 0.128 -2.060 10.023 1.00 84.56 100 ASN A O 1
ATOM 839 N N . PRO A 1 101 ? 1.248 -1.752 11.954 1.00 80.12 101 PRO A N 1
ATOM 840 C CA . PRO A 1 101 ? 0.824 -0.360 12.128 1.00 80.12 101 PRO A CA 1
ATOM 841 C C . PRO A 1 101 ? 1.261 0.555 10.974 1.00 80.12 101 PRO A C 1
ATOM 843 O O . PRO A 1 101 ? 0.661 1.603 10.739 1.00 80.12 101 PRO A O 1
ATOM 846 N N . ALA A 1 102 ? 2.270 0.163 10.186 1.00 82.50 102 ALA A N 1
ATOM 847 C CA . ALA A 1 102 ? 2.663 0.916 8.999 1.00 82.50 102 ALA A CA 1
ATOM 848 C C . ALA A 1 102 ? 1.623 0.833 7.870 1.00 82.50 102 ALA A C 1
ATOM 850 O O . ALA A 1 102 ? 1.643 1.684 6.977 1.00 82.50 102 ALA A O 1
ATOM 851 N N . PHE A 1 103 ? 0.729 -0.159 7.877 1.00 81.56 103 PHE A N 1
ATOM 852 C CA . PHE A 1 103 ? -0.273 -0.386 6.829 1.00 81.56 103 PHE A CA 1
ATOM 853 C C . PHE A 1 103 ? -1.707 -0.286 7.340 1.00 81.56 103 PHE A C 1
ATOM 855 O O . PHE A 1 103 ? -2.559 0.192 6.589 1.00 81.56 103 PHE A O 1
ATOM 862 N N . ASN A 1 104 ? -1.963 -0.671 8.590 1.00 81.19 104 ASN A N 1
ATOM 863 C CA . ASN A 1 104 ? -3.273 -0.615 9.217 1.00 81.19 104 ASN A CA 1
ATOM 864 C C . ASN A 1 104 ? -3.367 0.546 10.216 1.00 81.19 104 ASN A C 1
ATOM 866 O O . ASN A 1 104 ? -2.845 0.466 11.323 1.00 81.19 104 ASN A O 1
ATOM 870 N N . GLN A 1 105 ? -4.052 1.627 9.834 1.00 73.31 105 GLN A N 1
ATOM 871 C CA . GLN A 1 105 ? -4.220 2.800 10.702 1.00 73.31 105 GLN A CA 1
ATOM 872 C C . GLN A 1 105 ? -5.261 2.605 11.808 1.00 73.31 105 GLN A C 1
ATOM 874 O O . GLN A 1 105 ? -5.304 3.402 12.738 1.00 73.31 105 GLN A O 1
ATOM 879 N N . THR A 1 106 ? -6.112 1.584 11.708 1.00 66.00 106 THR A N 1
ATOM 880 C CA . THR A 1 106 ? -7.100 1.265 12.749 1.00 66.00 106 THR A CA 1
ATOM 881 C C . THR A 1 106 ? -6.539 0.305 13.796 1.00 66.00 106 THR A C 1
ATOM 883 O O . THR A 1 106 ? -7.276 -0.143 14.668 1.00 66.00 106 THR A O 1
ATOM 886 N N . PHE A 1 107 ? -5.252 -0.043 13.705 1.00 62.53 107 PHE A N 1
ATOM 887 C CA . PHE A 1 107 ? -4.575 -0.870 14.692 1.00 62.53 107 PHE A CA 1
ATOM 888 C C . PHE A 1 107 ? -4.402 -0.079 15.993 1.00 62.53 107 PHE A C 1
ATOM 890 O O . PHE A 1 107 ? -3.688 0.923 16.027 1.00 62.53 107 PHE A O 1
ATOM 897 N N . SER A 1 108 ? -5.067 -0.533 17.053 1.00 59.88 108 SER A N 1
ATOM 898 C CA . SER A 1 108 ? -4.855 -0.051 18.415 1.00 59.88 108 SER A CA 1
ATOM 899 C C . SER A 1 108 ? -4.152 -1.146 19.206 1.00 59.88 108 SER A C 1
ATOM 901 O O . SER A 1 108 ? -4.671 -2.255 19.309 1.00 59.88 108 SER A O 1
ATOM 903 N N . THR A 1 109 ? -2.979 -0.840 19.759 1.00 58.16 109 THR A N 1
ATOM 904 C CA . THR A 1 109 ? -2.282 -1.709 20.725 1.00 58.16 109 THR A CA 1
ATOM 905 C C . THR A 1 109 ? -2.697 -1.440 22.163 1.00 58.16 109 THR A C 1
ATOM 907 O O . THR A 1 109 ? -2.211 -2.125 23.057 1.00 58.16 109 THR A O 1
ATOM 910 N N . ALA A 1 110 ? -3.509 -0.408 22.401 1.00 55.88 110 ALA A N 1
ATOM 911 C CA . ALA A 1 110 ? -3.915 -0.046 23.746 1.00 55.88 110 ALA A CA 1
ATOM 912 C C . ALA A 1 110 ? -4.833 -1.139 24.297 1.00 55.88 110 ALA A C 1
ATOM 914 O O . ALA A 1 110 ? -5.892 -1.418 23.726 1.00 55.88 110 ALA A O 1
ATOM 915 N N . ASP A 1 111 ? -4.412 -1.750 25.400 1.00 58.97 111 ASP A N 1
ATOM 916 C CA . ASP A 1 111 ? -5.312 -2.535 26.230 1.00 58.97 111 ASP A CA 1
ATOM 917 C C . ASP A 1 111 ? -6.424 -1.586 26.723 1.00 58.97 111 ASP A C 1
ATOM 919 O O . ASP A 1 111 ? -6.107 -0.483 27.178 1.00 58.97 111 ASP A O 1
ATOM 923 N N . PRO A 1 112 ? -7.718 -1.953 26.641 1.00 60.12 112 PRO A N 1
ATOM 924 C CA . PRO A 1 112 ? -8.816 -1.112 27.124 1.00 60.12 112 PRO A CA 1
ATOM 925 C C . PRO A 1 112 ? -8.663 -0.641 28.580 1.00 60.12 112 PRO A C 1
ATOM 927 O O . PRO A 1 112 ? -9.314 0.321 28.980 1.00 60.12 112 PRO A O 1
ATOM 930 N N . SER A 1 113 ? -7.833 -1.321 29.376 1.00 63.28 113 SER A N 1
ATOM 931 C CA . SER A 1 113 ? -7.527 -0.971 30.765 1.00 63.28 113 SER A CA 1
ATOM 932 C C . SER A 1 113 ? -6.417 0.076 30.946 1.00 63.28 113 SER A C 1
ATOM 934 O O . SER A 1 113 ? -6.213 0.546 32.067 1.00 63.28 113 SER A O 1
ATOM 936 N N . GLN A 1 114 ? -5.704 0.466 29.885 1.00 66.88 114 GLN A N 1
ATOM 937 C CA . GLN A 1 114 ? -4.641 1.471 29.952 1.00 66.88 114 GLN A CA 1
ATOM 938 C C . GLN A 1 114 ? -5.184 2.875 29.656 1.00 66.88 114 GLN A C 1
ATOM 940 O O . GLN A 1 114 ? -5.466 3.232 28.512 1.00 66.88 114 GLN A O 1
ATOM 945 N N . ASP A 1 115 ? -5.293 3.703 30.700 1.00 69.50 115 ASP A N 1
ATOM 946 C CA . ASP A 1 115 ? -5.629 5.123 30.565 1.00 69.50 115 ASP A CA 1
ATOM 947 C C . ASP A 1 115 ? -4.407 5.940 30.114 1.00 69.50 115 ASP A C 1
ATOM 949 O O . ASP A 1 115 ? -3.730 6.618 30.890 1.00 69.50 115 ASP A O 1
ATOM 953 N N . HIS A 1 116 ? -4.125 5.884 28.815 1.00 72.56 116 HIS A N 1
ATOM 954 C CA . HIS A 1 116 ? -3.089 6.706 28.193 1.00 72.56 116 HIS A CA 1
ATOM 955 C C . HIS A 1 116 ? -3.434 8.205 28.178 1.00 72.56 116 HIS A C 1
ATOM 957 O O . HIS A 1 116 ? -2.549 9.028 27.937 1.00 72.56 116 HIS A O 1
ATOM 963 N N . ALA A 1 117 ? -4.697 8.586 28.409 1.00 75.56 117 ALA A N 1
ATOM 964 C CA . ALA A 1 117 ? -5.101 9.988 28.406 1.00 75.56 117 ALA A CA 1
ATOM 965 C C . ALA A 1 117 ? -4.601 10.701 29.668 1.00 75.56 117 ALA A C 1
ATOM 967 O O . ALA A 1 117 ? -4.026 11.786 29.556 1.00 75.56 117 ALA A O 1
ATOM 968 N N . ALA A 1 118 ? -4.746 10.074 30.839 1.00 75.81 118 ALA A N 1
ATOM 969 C CA . ALA A 1 118 ? -4.213 10.599 32.096 1.00 75.81 118 ALA A CA 1
ATOM 970 C C . ALA A 1 118 ? -2.675 10.703 32.074 1.00 75.81 118 ALA A C 1
ATOM 972 O O . ALA A 1 118 ? -2.111 11.741 32.425 1.00 75.81 118 ALA A O 1
ATOM 973 N N . GLU A 1 119 ? -1.987 9.670 31.578 1.00 77.81 119 GLU A N 1
ATOM 974 C CA . GLU A 1 119 ? -0.520 9.653 31.489 1.00 77.81 119 GLU A CA 1
ATOM 975 C C . GLU A 1 119 ? 0.017 10.716 30.509 1.00 77.81 119 GLU A C 1
ATOM 977 O O . GLU A 1 119 ? 0.980 11.429 30.808 1.00 77.81 119 GLU A O 1
ATOM 982 N N . ALA A 1 120 ? -0.644 10.902 29.360 1.00 80.81 120 ALA A N 1
ATOM 983 C CA . ALA A 1 120 ? -0.291 11.958 28.414 1.00 80.81 120 ALA A CA 1
ATOM 984 C C . ALA A 1 120 ? -0.506 13.359 29.009 1.00 80.81 120 ALA A C 1
ATOM 986 O O . ALA A 1 120 ? 0.344 14.237 28.842 1.00 80.81 120 ALA A O 1
ATOM 987 N N . GLN A 1 121 ? -1.610 13.578 29.731 1.00 81.69 121 GLN A N 1
ATOM 988 C CA . GLN A 1 121 ? -1.875 14.846 30.417 1.00 81.69 121 GLN A CA 1
ATOM 989 C C . GLN A 1 121 ? -0.792 15.175 31.449 1.00 81.69 121 GLN A C 1
ATOM 991 O O . GLN A 1 121 ? -0.332 16.318 31.494 1.00 81.69 121 GLN A O 1
ATOM 996 N N . GLU A 1 122 ? -0.326 14.190 32.221 1.00 81.62 122 GLU A N 1
ATOM 997 C CA . GLU A 1 122 ? 0.798 14.388 33.139 1.00 81.62 122 GLU A CA 1
ATOM 998 C C . GLU A 1 122 ? 2.092 14.779 32.419 1.00 81.62 122 GLU A C 1
ATOM 1000 O O . GLU A 1 122 ? 2.818 15.650 32.897 1.00 81.62 122 GLU A O 1
ATOM 1005 N N . LEU A 1 123 ? 2.400 14.166 31.274 1.00 82.19 123 LEU A N 1
ATOM 1006 C CA . LEU A 1 123 ? 3.595 14.501 30.493 1.00 82.19 123 LEU A CA 1
ATOM 1007 C C . LEU A 1 123 ? 3.536 15.932 29.944 1.00 82.19 123 LEU A C 1
ATOM 1009 O O . LEU A 1 123 ? 4.516 16.674 30.049 1.00 82.19 123 LEU A O 1
ATOM 1013 N N . PHE A 1 124 ? 2.383 16.356 29.420 1.00 77.06 124 PHE A N 1
ATOM 1014 C CA . PHE A 1 124 ? 2.196 17.733 28.955 1.00 77.06 124 PHE A CA 1
ATOM 1015 C C . PHE A 1 124 ? 2.234 18.745 30.106 1.00 77.06 124 PHE A C 1
ATOM 1017 O O . PHE A 1 124 ? 2.775 19.840 29.942 1.00 77.06 124 PHE A O 1
ATOM 1024 N N . ALA A 1 125 ? 1.718 18.383 31.283 1.00 77.12 125 ALA A N 1
ATOM 1025 C CA . ALA A 1 125 ? 1.825 19.210 32.481 1.00 77.12 125 ALA A CA 1
ATOM 1026 C C . ALA A 1 125 ? 3.285 19.344 32.954 1.00 77.12 125 ALA A C 1
ATOM 1028 O O . ALA A 1 125 ? 3.737 20.455 33.232 1.00 77.12 125 ALA A O 1
ATOM 1029 N N . LYS A 1 126 ? 4.050 18.244 32.965 1.00 70.69 126 LYS A N 1
ATOM 1030 C CA . LYS A 1 126 ? 5.484 18.228 33.314 1.00 70.69 126 LYS A CA 1
ATOM 1031 C C . LYS A 1 126 ? 6.325 19.054 32.331 1.00 70.69 126 LYS A C 1
ATOM 1033 O O . LYS A 1 126 ? 7.201 19.796 32.762 1.00 70.69 126 LYS A O 1
ATOM 1038 N N . SER A 1 127 ? 6.015 19.001 31.034 1.00 69.88 127 SER A N 1
ATOM 1039 C CA . SER A 1 127 ? 6.666 19.822 29.998 1.00 69.88 127 SER A CA 1
ATOM 1040 C C . SER A 1 127 ? 6.344 21.319 30.121 1.00 69.88 127 SER A C 1
ATOM 1042 O O . SER A 1 127 ? 7.223 22.157 29.920 1.00 69.88 127 SER A O 1
ATOM 1044 N N . LYS A 1 128 ? 5.109 21.682 30.492 1.00 64.38 128 LYS A N 1
ATOM 1045 C CA . LYS A 1 128 ? 4.767 23.079 30.809 1.00 64.38 128 LYS A CA 1
ATOM 1046 C C . LYS A 1 128 ? 5.548 23.597 32.015 1.00 64.38 128 LYS A C 1
ATOM 1048 O O . LYS A 1 128 ? 5.963 24.750 32.014 1.00 64.38 128 LYS A O 1
ATOM 1053 N N . LEU A 1 129 ? 5.761 22.746 33.019 1.00 58.44 129 LEU A N 1
ATOM 1054 C CA . LEU A 1 129 ? 6.518 23.099 34.218 1.00 58.44 129 LEU A CA 1
ATOM 1055 C C . LEU A 1 129 ? 8.013 23.299 33.916 1.00 58.44 129 LEU A C 1
ATOM 1057 O O . LEU A 1 129 ? 8.618 24.220 34.454 1.00 58.44 129 LEU A O 1
ATOM 1061 N N . SER A 1 130 ? 8.597 22.497 33.016 1.00 58.09 130 SER A N 1
ATOM 1062 C CA . SER A 1 130 ? 9.996 22.676 32.602 1.00 58.09 130 SER A CA 1
ATOM 1063 C C . SER A 1 130 ? 10.215 23.951 31.778 1.00 58.09 130 SER A C 1
ATOM 1065 O O . SER A 1 130 ? 11.233 24.603 31.962 1.00 58.09 130 SER A O 1
ATOM 1067 N N . MET A 1 131 ? 9.257 24.356 30.929 1.00 55.44 131 MET A N 1
ATOM 1068 C CA . MET A 1 131 ? 9.333 25.644 30.211 1.00 55.44 131 MET A CA 1
ATOM 1069 C C . MET A 1 131 ? 9.130 26.866 31.119 1.00 55.44 131 MET A C 1
ATOM 1071 O O . MET A 1 131 ? 9.622 27.948 30.804 1.00 55.44 131 MET A O 1
ATOM 1075 N N . ALA A 1 132 ? 8.390 26.725 32.221 1.00 55.50 132 ALA A N 1
ATOM 1076 C CA . ALA A 1 132 ? 8.217 27.810 33.185 1.00 55.50 132 ALA A CA 1
ATOM 1077 C C . ALA A 1 132 ? 9.507 28.073 33.982 1.00 55.50 132 ALA A C 1
ATOM 1079 O O . ALA A 1 132 ? 9.830 29.224 34.238 1.00 55.50 132 ALA A O 1
ATOM 1080 N N . LEU A 1 133 ? 10.275 27.025 34.300 1.00 51.84 133 LEU A N 1
ATOM 1081 C CA . LEU A 1 133 ? 11.515 27.128 35.081 1.00 51.84 133 LEU A CA 1
ATOM 1082 C C . LEU A 1 133 ? 12.720 27.681 34.297 1.00 51.84 133 LEU A C 1
ATOM 1084 O O . LEU A 1 133 ? 13.673 28.140 34.914 1.00 51.84 133 LEU A O 1
ATOM 1088 N N . GLU A 1 134 ? 12.699 27.660 32.960 1.00 52.34 134 GLU A N 1
ATOM 1089 C CA . GLU A 1 134 ? 13.771 28.241 32.129 1.00 52.34 134 GLU A CA 1
ATOM 1090 C C . GLU A 1 134 ? 13.622 29.758 31.888 1.00 52.34 134 GLU A C 1
ATOM 1092 O O . GLU A 1 134 ? 14.529 30.366 31.326 1.00 52.34 134 GLU A O 1
ATOM 1097 N N . ASN A 1 135 ? 12.519 30.389 32.314 1.00 50.81 135 ASN A N 1
ATOM 1098 C CA . ASN A 1 135 ? 12.278 31.830 32.120 1.00 50.81 135 ASN A CA 1
ATOM 1099 C C . ASN A 1 135 ? 12.504 32.693 33.384 1.00 50.81 135 ASN A C 1
ATOM 1101 O O . ASN A 1 135 ? 12.213 33.885 33.351 1.00 50.81 135 ASN A O 1
ATOM 1105 N N . ASP A 1 136 ? 13.038 32.128 34.471 1.00 44.06 136 ASP A N 1
ATOM 1106 C CA . ASP A 1 136 ? 13.229 32.807 35.770 1.00 44.06 136 ASP A CA 1
ATOM 1107 C C . ASP A 1 136 ? 14.672 33.321 36.007 1.00 44.06 136 ASP A C 1
ATOM 1109 O O . ASP A 1 136 ? 15.148 33.372 37.140 1.00 44.06 136 ASP A O 1
ATOM 1113 N N . ASP A 1 137 ? 15.391 33.724 34.954 1.00 46.25 137 ASP A N 1
ATOM 1114 C CA . ASP A 1 137 ? 16.682 34.423 35.093 1.00 46.25 137 ASP A CA 1
ATOM 1115 C C . ASP A 1 137 ? 16.737 35.678 34.213 1.00 46.25 137 ASP A C 1
ATOM 1117 O O . ASP A 1 137 ? 17.414 35.726 33.189 1.00 46.25 137 ASP A O 1
ATOM 1121 N N . TRP A 1 138 ? 15.968 36.701 34.597 1.00 38.50 138 TRP A N 1
ATOM 1122 C CA . TRP A 1 138 ? 16.280 38.100 34.287 1.00 38.50 138 TRP A CA 1
ATOM 1123 C C . TRP A 1 138 ? 15.580 39.032 35.288 1.00 38.50 138 TRP A C 1
ATOM 1125 O O . TRP A 1 138 ? 14.396 39.340 35.168 1.00 38.50 138 TRP A O 1
ATOM 1135 N N . VAL A 1 139 ? 16.331 39.488 36.292 1.00 43.78 139 VAL A N 1
ATOM 1136 C CA . VAL A 1 139 ? 15.992 40.659 37.112 1.00 43.78 139 VAL A CA 1
ATOM 1137 C C . VAL A 1 139 ? 16.986 41.757 36.761 1.00 43.78 139 VAL A C 1
ATOM 1139 O O . VAL A 1 139 ? 18.173 41.577 37.014 1.00 43.78 139 VAL A O 1
ATOM 1142 N N . ASP A 1 140 ? 16.502 42.886 36.236 1.00 37.62 140 ASP A N 1
A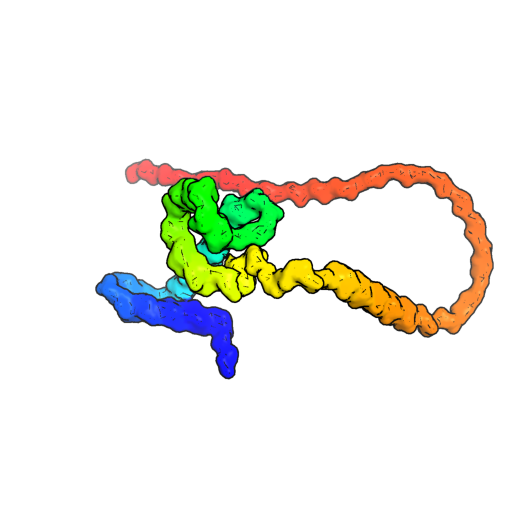TOM 1143 C CA . ASP A 1 140 ? 16.791 44.209 36.810 1.00 37.62 140 ASP A CA 1
ATOM 1144 C C . ASP A 1 140 ? 15.878 45.304 36.221 1.00 37.62 140 ASP A C 1
ATOM 1146 O O . ASP A 1 140 ? 15.551 45.290 35.035 1.00 37.62 140 ASP A O 1
ATOM 1150 N N . GLY A 1 141 ? 15.548 46.288 37.062 1.00 36.84 141 GLY A N 1
ATOM 1151 C CA . GLY A 1 141 ? 15.189 47.642 36.635 1.00 36.84 141 GLY A CA 1
ATOM 1152 C C . GLY A 1 141 ? 13.702 47.981 36.598 1.00 36.84 141 GLY A C 1
ATOM 1153 O O . GLY A 1 141 ? 13.038 47.795 35.586 1.00 36.84 141 GLY A O 1
ATOM 1154 N N . GLY A 1 142 ? 13.197 48.546 37.698 1.00 36.22 142 GLY A N 1
ATOM 1155 C CA . GLY A 1 142 ? 11.843 49.095 37.801 1.00 36.22 142 GLY A CA 1
ATOM 1156 C C . GLY A 1 142 ? 11.608 50.402 37.034 1.00 36.22 142 GLY A C 1
ATOM 1157 O O . GLY A 1 142 ? 12.526 50.983 36.461 1.00 36.22 142 GLY A O 1
ATOM 1158 N N . GLY A 1 143 ? 10.366 50.889 37.107 1.00 33.72 143 GLY A N 1
ATOM 1159 C CA . GLY A 1 143 ? 10.023 52.262 36.738 1.00 33.72 143 GLY A CA 1
ATOM 1160 C C . GLY A 1 143 ? 8.669 52.424 36.059 1.00 33.72 143 GLY A C 1
ATOM 1161 O O . GLY A 1 143 ? 8.608 52.466 34.840 1.00 33.72 143 GLY A O 1
ATOM 1162 N N . GLU A 1 144 ? 7.656 52.612 36.903 1.00 38.47 144 GLU A N 1
ATOM 1163 C CA . GLU A 1 144 ? 6.509 53.515 36.725 1.00 38.47 144 GLU A CA 1
ATOM 1164 C C . GLU A 1 144 ? 5.327 53.119 35.822 1.00 38.47 144 GLU A C 1
ATOM 1166 O O . GLU A 1 144 ? 5.431 52.595 34.717 1.00 38.47 144 GLU A O 1
ATOM 1171 N N . GLU A 1 145 ? 4.169 53.382 36.424 1.00 44.16 145 GLU A N 1
ATOM 1172 C CA . GLU A 1 145 ? 2.799 53.152 36.001 1.00 44.16 145 GLU A CA 1
ATOM 1173 C C . GLU A 1 145 ? 2.397 54.156 34.915 1.00 44.16 145 GLU A C 1
ATOM 1175 O O . GLU A 1 145 ? 2.718 55.339 35.016 1.00 44.16 145 GLU A O 1
ATOM 1180 N N . GLU A 1 146 ? 1.586 53.729 33.949 1.00 40.69 146 GLU A N 1
ATOM 1181 C CA . GLU A 1 146 ? 0.568 54.628 33.413 1.00 40.69 146 GLU A CA 1
ATOM 1182 C C . GLU A 1 146 ? -0.705 53.842 33.081 1.00 40.69 146 GLU A C 1
ATOM 1184 O O . GLU A 1 146 ? -0.695 52.844 32.356 1.00 40.69 146 GLU A O 1
ATOM 1189 N N . GLU A 1 147 ? -1.796 54.289 33.699 1.00 39.53 147 GLU A N 1
ATOM 1190 C CA . GLU A 1 147 ? -3.160 53.837 33.477 1.00 39.53 147 GLU A CA 1
ATOM 1191 C C . GLU A 1 147 ? -3.631 54.217 32.067 1.00 39.53 147 GLU A C 1
ATOM 1193 O O . GLU A 1 147 ? -3.381 55.316 31.574 1.00 39.53 147 GLU A O 1
ATOM 1198 N N . GLY A 1 148 ? -4.381 53.320 31.431 1.00 35.91 148 GLY A N 1
ATOM 1199 C CA . GLY A 1 148 ? -5.034 53.582 30.155 1.00 35.91 148 GLY A CA 1
ATOM 1200 C C . GLY A 1 148 ? -6.254 52.691 29.981 1.00 35.91 148 GLY A C 1
ATOM 1201 O O . GLY A 1 148 ? -6.153 51.572 29.484 1.00 35.91 148 GLY A O 1
ATOM 1202 N N . GLU A 1 149 ? -7.404 53.195 30.423 1.00 36.19 149 GLU A N 1
ATOM 1203 C CA . GLU A 1 149 ? -8.734 52.652 30.145 1.00 36.19 149 GLU A CA 1
ATOM 1204 C C . GLU A 1 149 ? -9.009 52.592 28.628 1.00 36.19 149 GLU A C 1
ATOM 1206 O O . GLU A 1 149 ? -8.608 53.483 27.876 1.00 36.19 149 GLU A O 1
ATOM 1211 N N . GLY A 1 150 ? -9.743 51.577 28.158 1.00 35.59 150 GLY A N 1
ATOM 1212 C CA . GLY A 1 150 ? -10.183 51.521 26.761 1.00 35.59 150 GLY A CA 1
ATOM 1213 C C . GLY A 1 150 ? -11.009 50.287 26.405 1.00 35.59 150 GLY A C 1
ATOM 1214 O O . GLY A 1 150 ? -10.487 49.186 26.272 1.00 35.59 150 GLY A O 1
ATOM 1215 N N . GLU A 1 151 ? -12.312 50.499 26.250 1.00 35.50 151 GLU A N 1
ATOM 1216 C CA . GLU A 1 151 ? -13.366 49.534 25.933 1.00 35.50 151 GLU A CA 1
ATOM 1217 C C . GLU A 1 151 ? -13.271 48.810 24.566 1.00 35.50 151 GLU A C 1
ATOM 1219 O O . GLU A 1 151 ? -12.756 49.332 23.583 1.00 35.50 151 GLU A O 1
ATOM 1224 N N . ALA A 1 152 ? -13.986 47.675 24.519 1.00 37.50 152 ALA A N 1
ATOM 1225 C CA . ALA A 1 152 ? -14.872 47.189 23.446 1.00 37.50 152 ALA A CA 1
ATOM 1226 C C . ALA A 1 152 ? -14.334 46.649 22.098 1.00 37.50 152 ALA A C 1
ATOM 1228 O O . ALA A 1 152 ? -13.504 47.224 21.408 1.00 37.50 152 ALA A O 1
ATOM 1229 N N . GLY A 1 153 ? -15.022 45.585 21.649 1.00 33.38 153 GLY A N 1
ATOM 1230 C CA . GLY A 1 153 ? -15.105 45.125 20.255 1.00 33.38 153 GLY A CA 1
ATOM 1231 C C . GLY A 1 153 ? -14.212 43.912 19.980 1.00 33.38 153 GLY A C 1
ATOM 1232 O O . GLY A 1 153 ? -13.002 43.994 20.073 1.00 33.38 153 GLY A O 1
ATOM 1233 N N . GL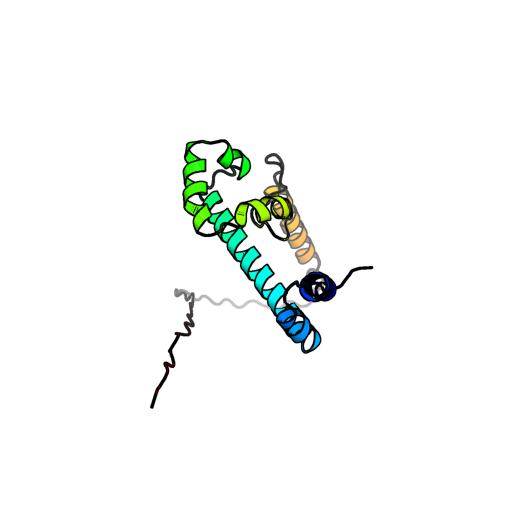Y A 1 154 ? -14.710 42.711 19.687 1.00 29.67 154 GLY A N 1
ATOM 1234 C CA . GLY A 1 154 ? -15.770 42.406 18.733 1.00 29.67 154 GLY A CA 1
ATOM 1235 C C . GLY A 1 154 ? -15.153 42.187 17.347 1.00 29.67 154 GLY A C 1
ATOM 1236 O O . GLY A 1 154 ? -14.646 43.125 16.747 1.00 29.67 154 GLY A O 1
ATOM 1237 N N . GLY A 1 155 ? -15.237 40.962 16.818 1.00 29.38 155 GLY A N 1
ATOM 1238 C CA . GLY A 1 155 ? -14.980 40.688 15.398 1.00 29.38 155 GLY A CA 1
ATOM 1239 C C . GLY A 1 155 ? -13.959 39.586 15.146 1.00 29.38 155 GLY A C 1
ATOM 1240 O O . GLY A 1 155 ? -12.763 39.764 15.337 1.00 29.38 155 GLY A O 1
ATOM 1241 N N . GLY A 1 156 ? -14.450 38.432 14.695 1.00 29.98 156 GLY A N 1
ATOM 1242 C CA . GLY A 1 156 ? -13.624 37.287 14.335 1.00 29.98 156 GLY A CA 1
ATOM 1243 C C . GLY A 1 156 ? -13.051 37.360 12.926 1.00 29.98 156 GLY A C 1
ATOM 1244 O O . GLY A 1 156 ? -13.407 38.239 12.151 1.00 29.98 156 GLY A O 1
ATOM 1245 N N . ARG A 1 157 ? -12.243 36.356 12.563 1.00 35.91 157 ARG A N 1
ATOM 1246 C CA . ARG A 1 157 ? -12.154 35.836 11.190 1.00 35.91 157 ARG A CA 1
ATOM 1247 C C . ARG A 1 157 ? -11.375 34.522 11.158 1.00 35.91 157 ARG A C 1
ATOM 1249 O O . ARG A 1 157 ? -10.153 34.515 11.227 1.00 35.91 157 ARG A O 1
ATOM 1256 N N . TRP A 1 158 ? -12.083 33.411 10.989 1.00 34.72 158 TRP A N 1
ATOM 1257 C CA . TRP A 1 158 ? -11.494 32.191 10.439 1.00 34.72 158 TRP A CA 1
ATOM 1258 C C . TRP A 1 158 ? -11.582 32.323 8.917 1.00 34.72 158 TRP A C 1
ATOM 1260 O O . TRP A 1 158 ? -12.668 32.229 8.347 1.00 34.72 158 TRP A O 1
ATOM 1270 N N . SER A 1 159 ? -10.464 32.621 8.256 1.00 37.66 159 SER A N 1
ATOM 1271 C CA . SER A 1 159 ? -10.401 32.598 6.792 1.00 37.66 159 SER A CA 1
ATOM 1272 C C . SER A 1 159 ? -10.115 31.181 6.314 1.00 37.66 159 SER A C 1
ATOM 1274 O O . SER A 1 159 ? -9.002 30.679 6.441 1.00 37.66 159 SER A O 1
ATOM 1276 N N . ALA A 1 160 ? -11.137 30.569 5.722 1.00 39.25 160 ALA A N 1
ATOM 1277 C CA . ALA A 1 160 ? -11.009 29.445 4.813 1.00 39.25 160 ALA A CA 1
ATOM 1278 C C . ALA A 1 160 ? -10.687 29.951 3.395 1.00 39.25 160 ALA A C 1
ATOM 1280 O O . ALA A 1 160 ? -11.375 30.822 2.867 1.00 39.25 160 ALA A O 1
ATOM 1281 N N . ALA A 1 161 ? -9.683 29.352 2.764 1.00 39.84 161 ALA A N 1
ATOM 1282 C CA . ALA A 1 161 ? -9.506 29.296 1.315 1.00 39.84 161 ALA A CA 1
ATOM 1283 C C . ALA A 1 161 ? -8.830 27.938 1.034 1.00 39.84 161 ALA A C 1
ATOM 1285 O O . ALA A 1 161 ? -7.788 27.651 1.604 1.00 39.84 161 ALA A O 1
ATOM 1286 N N . GLY A 1 162 ? -9.377 26.986 0.277 1.00 31.64 162 GLY A N 1
ATOM 1287 C CA . GLY A 1 162 ? -10.351 27.106 -0.802 1.00 31.64 162 GLY A CA 1
ATOM 1288 C C . GLY A 1 162 ? -9.626 27.258 -2.138 1.00 31.64 162 GLY A C 1
ATOM 1289 O O . GLY A 1 162 ? -9.675 28.323 -2.734 1.00 31.64 162 GLY A O 1
ATOM 1290 N N . GLY A 1 163 ? -8.936 26.206 -2.593 1.00 31.44 163 GLY A N 1
ATOM 1291 C CA . GLY A 1 163 ? -8.216 26.174 -3.870 1.00 31.44 163 GLY A CA 1
ATOM 1292 C C . GLY A 1 163 ? -8.486 24.878 -4.628 1.00 31.44 163 GLY A C 1
ATOM 1293 O O . GLY A 1 163 ? -7.739 23.912 -4.523 1.00 31.44 163 GLY A O 1
ATOM 1294 N N . ARG A 1 164 ? -9.603 24.862 -5.356 1.00 32.81 164 ARG A N 1
ATOM 1295 C CA . ARG A 1 164 ? -10.063 23.808 -6.267 1.00 32.81 164 ARG A CA 1
ATOM 1296 C C . ARG A 1 164 ? -9.323 23.974 -7.603 1.00 32.81 164 ARG A C 1
ATOM 1298 O O . ARG A 1 164 ? -9.463 25.024 -8.219 1.00 32.81 164 ARG A O 1
ATOM 1305 N N . ILE A 1 165 ? -8.598 22.961 -8.081 1.00 39.31 165 ILE A N 1
ATOM 1306 C CA . ILE A 1 165 ? -8.195 22.881 -9.496 1.00 39.31 165 ILE A CA 1
ATOM 1307 C C . ILE A 1 165 ? -9.056 21.843 -10.206 1.00 39.31 165 ILE A C 1
ATOM 1309 O O . ILE A 1 165 ? -9.076 20.664 -9.861 1.00 39.31 165 ILE A O 1
ATOM 1313 N N . SER A 1 166 ? -9.830 22.360 -11.156 1.00 35.66 166 SER A N 1
ATOM 1314 C CA . SER A 1 166 ? -10.768 21.646 -12.006 1.00 35.66 166 SER A CA 1
ATOM 1315 C C . SER A 1 166 ? -10.046 21.033 -13.201 1.00 35.66 166 SER A C 1
ATOM 1317 O O . SER A 1 166 ? -9.202 21.658 -13.840 1.00 35.66 166 SER A O 1
ATOM 1319 N N . THR A 1 167 ? -10.443 19.808 -13.509 1.00 38.00 167 THR A N 1
ATOM 1320 C CA . THR A 1 167 ? -10.188 19.064 -14.740 1.00 38.00 167 THR A CA 1
ATOM 1321 C C . THR A 1 167 ? -10.736 19.792 -15.965 1.00 38.00 167 THR A C 1
ATOM 1323 O O . THR A 1 167 ? -11.906 20.177 -15.961 1.00 38.00 167 THR A O 1
ATOM 1326 N N . THR A 1 168 ? -9.948 19.867 -17.041 1.00 42.47 168 THR A N 1
ATOM 1327 C CA . THR A 1 168 ? -10.491 20.030 -18.398 1.00 42.47 168 THR A CA 1
ATOM 1328 C C . THR A 1 168 ? -9.751 19.111 -19.366 1.00 42.47 168 THR A C 1
ATOM 1330 O O . THR A 1 168 ? -8.532 18.971 -19.309 1.00 42.47 168 THR A O 1
ATOM 1333 N N . ALA A 1 169 ? -10.545 18.434 -20.188 1.00 36.69 169 ALA A N 1
ATOM 1334 C CA . ALA A 1 169 ? -10.187 17.397 -21.139 1.00 36.69 169 ALA A CA 1
ATOM 1335 C C . ALA A 1 169 ? -9.459 17.934 -22.383 1.00 36.69 169 ALA A C 1
ATOM 1337 O O . ALA A 1 169 ? -9.691 19.066 -22.798 1.00 36.69 169 ALA A O 1
ATOM 1338 N N . LEU A 1 170 ? -8.683 17.067 -23.044 1.00 39.03 170 LEU A N 1
ATOM 1339 C CA . LEU A 1 170 ? -8.404 17.199 -24.473 1.00 39.03 170 LEU A CA 1
ATOM 1340 C C . LEU A 1 170 ? -8.661 15.856 -25.163 1.00 39.03 170 LEU A C 1
ATOM 1342 O O . LEU A 1 170 ? -7.959 14.866 -24.957 1.00 39.03 170 LEU A O 1
ATOM 1346 N N . THR A 1 171 ? -9.743 15.830 -25.933 1.00 47.28 171 THR A N 1
ATOM 1347 C CA . THR A 1 171 ? -10.174 14.735 -26.795 1.00 47.28 171 THR A CA 1
ATOM 1348 C C . THR A 1 171 ? -9.507 14.809 -28.167 1.00 47.28 171 THR A C 1
ATOM 1350 O O . THR A 1 171 ? -9.179 15.878 -28.671 1.00 47.28 171 THR A O 1
ATOM 1353 N N . LYS A 1 172 ? -9.366 13.619 -28.750 1.00 39.81 172 LYS A N 1
ATOM 1354 C CA . LYS A 1 172 ? -8.933 13.263 -30.106 1.00 39.81 172 LYS A CA 1
ATOM 1355 C C . LYS A 1 172 ? -9.540 14.133 -31.218 1.00 39.81 172 LYS A C 1
ATOM 1357 O O . LYS A 1 172 ? -10.716 14.476 -31.157 1.00 39.81 172 LYS A O 1
ATOM 1362 N N . GLY A 1 173 ? -8.769 14.324 -32.289 1.00 45.00 173 GLY A N 1
ATOM 1363 C CA . GLY A 1 173 ? -9.255 14.703 -33.615 1.00 45.00 173 GLY A CA 1
ATOM 1364 C C . GLY A 1 173 ? -8.653 13.773 -34.670 1.00 45.00 173 GLY A C 1
ATOM 1365 O O . GLY A 1 173 ? -7.440 13.757 -34.853 1.00 45.00 173 GLY A O 1
ATOM 1366 N N . CYS A 1 174 ? -9.510 12.972 -35.303 1.00 36.53 174 CYS A N 1
ATOM 1367 C CA . CYS A 1 174 ? -9.245 12.273 -36.558 1.00 36.53 174 CYS A CA 1
ATOM 1368 C C . CYS A 1 174 ? -9.321 13.260 -37.731 1.00 36.53 174 CYS A C 1
ATOM 1370 O O . CYS A 1 174 ? -10.191 14.131 -37.757 1.00 36.53 174 CYS A O 1
ATOM 1372 N N . SER A 1 175 ? -8.483 13.049 -38.738 1.00 55.62 175 SER A N 1
ATOM 1373 C CA . SER A 1 175 ? -8.801 13.253 -40.155 1.00 55.62 175 SER A CA 1
ATOM 1374 C C . SER A 1 175 ? -8.061 12.192 -40.951 1.00 55.62 175 SER A C 1
ATOM 1376 O O . SER A 1 175 ? -6.938 11.842 -40.520 1.00 55.62 175 SER A O 1
#